Protein AF-A0A085FFM8-F1 (afdb_monomer_lite)

Sequence (119 aa):
MKPGAGWTTDRKPNLILRIRAWLALRAYRKAEEPYRRLTSQMKALEAEREAILKTVAADNRAGRLDKHAFEVRAAELMQINDRFAELGEPWEKAEAAMKTAWARTQRVLRDIGFRETPN

Structure (mmCIF, N/CA/C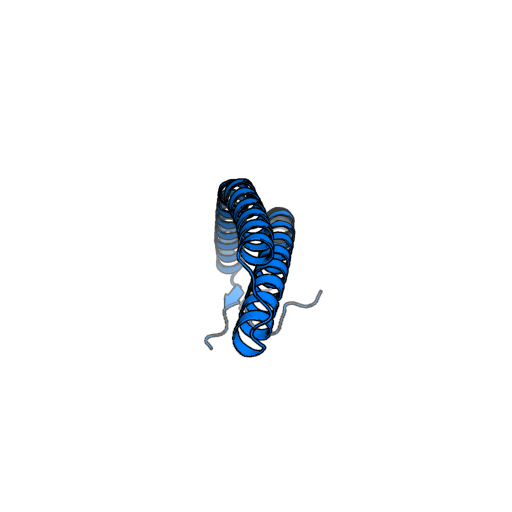/O backbone):
data_AF-A0A085FFM8-F1
#
_entry.id   AF-A0A085FFM8-F1
#
loop_
_atom_site.group_PDB
_atom_site.id
_atom_site.type_symbol
_atom_site.label_atom_id
_atom_site.label_alt_id
_atom_site.label_comp_id
_atom_site.label_asym_id
_atom_site.label_entity_id
_atom_site.label_seq_id
_atom_site.pdbx_PDB_ins_code
_atom_site.Cartn_x
_atom_site.Cartn_y
_atom_site.Cartn_z
_atom_site.occupancy
_atom_site.B_iso_or_equiv
_atom_site.auth_seq_id
_atom_site.auth_comp_id
_atom_site.auth_asym_id
_atom_site.auth_atom_id
_atom_site.pdbx_PDB_model_num
ATOM 1 N N . MET A 1 1 ? -25.850 -6.714 10.401 1.00 44.25 1 MET A N 1
ATOM 2 C CA . MET A 1 1 ? -24.619 -7.535 10.365 1.00 44.25 1 MET A CA 1
ATOM 3 C C . MET A 1 1 ? -24.640 -8.466 11.561 1.00 44.25 1 MET A C 1
ATOM 5 O O . MET A 1 1 ? -24.518 -7.987 12.683 1.00 44.25 1 MET A O 1
ATOM 9 N N . LYS A 1 2 ? -24.889 -9.761 11.326 1.00 34.28 2 LYS A N 1
ATOM 10 C CA . LYS A 1 2 ? -24.656 -10.801 12.337 1.00 34.28 2 LYS A CA 1
ATOM 11 C C . LYS A 1 2 ? -23.148 -10.822 12.650 1.00 34.28 2 LYS A C 1
ATOM 13 O O . LYS A 1 2 ? -22.375 -10.534 11.732 1.00 34.28 2 LYS A O 1
ATOM 18 N N . PRO A 1 3 ? -22.727 -11.077 13.899 1.00 42.78 3 PRO A N 1
ATOM 19 C CA . PRO A 1 3 ? -21.310 -11.204 14.229 1.00 42.78 3 PRO A CA 1
ATOM 20 C C . PRO A 1 3 ? -20.666 -12.225 13.283 1.00 42.78 3 PRO A C 1
ATOM 22 O O . PRO A 1 3 ? -21.250 -13.282 13.046 1.00 42.78 3 PRO A O 1
ATOM 25 N N . GLY A 1 4 ? -19.525 -11.875 12.685 1.00 44.16 4 GLY A N 1
ATOM 26 C CA . GLY A 1 4 ? -18.750 -12.802 11.859 1.00 44.16 4 GLY A CA 1
ATOM 27 C C . GLY A 1 4 ? -18.333 -14.025 12.676 1.00 44.16 4 GLY A C 1
ATOM 28 O O . GLY A 1 4 ? -18.191 -13.926 13.893 1.00 44.16 4 GLY A O 1
ATOM 29 N N . ALA A 1 5 ? -18.154 -15.156 11.995 1.00 48.91 5 ALA A N 1
ATOM 30 C CA . ALA A 1 5 ? -18.066 -16.524 12.518 1.00 48.91 5 ALA A CA 1
ATOM 31 C C . ALA A 1 5 ? -16.949 -16.841 13.548 1.00 48.91 5 ALA A C 1
ATOM 33 O O . ALA A 1 5 ? -16.735 -18.008 13.841 1.00 48.91 5 ALA A O 1
ATOM 34 N N . GLY A 1 6 ? -16.256 -15.845 14.108 1.00 52.72 6 GLY A N 1
ATOM 35 C CA . GLY A 1 6 ? -15.103 -16.021 15.000 1.00 52.72 6 GLY A CA 1
ATOM 36 C C . GLY A 1 6 ? -15.274 -15.498 16.434 1.00 52.72 6 GLY A C 1
ATOM 37 O O . GLY A 1 6 ? -14.278 -15.222 17.099 1.00 52.72 6 GLY A O 1
ATOM 38 N N . TRP A 1 7 ? -16.507 -15.262 16.898 1.00 53.31 7 TRP A N 1
ATOM 39 C CA . TRP A 1 7 ? -16.749 -14.666 18.218 1.00 53.31 7 TRP A CA 1
ATOM 40 C C . TRP A 1 7 ? -17.902 -15.349 18.958 1.00 53.31 7 TRP A C 1
ATOM 42 O O . TRP A 1 7 ? -19.038 -15.356 18.477 1.00 53.31 7 TRP A O 1
ATOM 52 N N . THR A 1 8 ? -17.627 -15.866 20.158 1.00 55.97 8 THR A N 1
ATOM 53 C CA . THR A 1 8 ? -18.632 -16.402 21.093 1.00 55.97 8 THR A CA 1
ATOM 54 C C . THR A 1 8 ? -18.800 -15.457 22.285 1.00 55.97 8 THR A C 1
ATOM 56 O O . THR A 1 8 ? -17.891 -14.698 22.628 1.00 55.97 8 THR A O 1
ATOM 59 N N . THR A 1 9 ? -19.988 -15.440 22.897 1.00 56.78 9 THR A N 1
ATOM 60 C CA . THR A 1 9 ? -20.274 -14.610 24.077 1.00 56.78 9 THR A CA 1
ATOM 61 C C . THR A 1 9 ? -20.965 -15.430 25.160 1.00 56.78 9 THR A C 1
ATOM 63 O O . THR A 1 9 ? -21.966 -16.091 24.894 1.00 56.78 9 THR A O 1
ATOM 66 N N . ASP A 1 10 ? -20.439 -15.373 26.385 1.00 56.22 10 ASP A N 1
ATOM 67 C CA . ASP A 1 10 ? -20.949 -16.145 27.532 1.00 56.22 10 ASP A CA 1
ATOM 68 C C . ASP A 1 10 ? -22.151 -15.472 28.224 1.00 56.22 10 ASP A C 1
ATOM 70 O O . ASP A 1 10 ? -22.751 -16.027 29.145 1.00 56.22 10 ASP A O 1
ATOM 74 N N . ARG A 1 11 ? -22.511 -14.243 27.825 1.00 58.56 11 ARG A N 1
ATOM 75 C CA . ARG A 1 11 ? -23.583 -13.447 28.447 1.00 58.56 11 ARG A CA 1
ATOM 76 C C . ARG A 1 11 ? -24.364 -12.678 27.390 1.00 58.56 11 ARG A C 1
ATOM 78 O O . ARG A 1 11 ? -23.793 -12.221 26.412 1.00 58.56 11 ARG A O 1
ATOM 85 N N . LYS A 1 12 ? -25.669 -12.450 27.600 1.00 63.50 12 LYS A N 1
ATOM 86 C CA . LYS A 1 12 ? -26.417 -11.463 26.797 1.00 63.50 12 LYS A CA 1
ATOM 87 C C . LYS A 1 12 ? -25.936 -10.060 27.199 1.00 63.50 12 LYS A C 1
ATOM 89 O O . LYS A 1 12 ? -26.251 -9.633 28.310 1.00 63.50 12 LYS A O 1
ATOM 94 N N . PRO A 1 13 ? -25.197 -9.323 26.347 1.00 66.12 13 PRO A N 1
ATOM 95 C CA . PRO A 1 13 ? -24.714 -8.002 26.723 1.00 66.12 13 PRO A CA 1
ATOM 96 C C . PRO A 1 13 ? -25.892 -7.034 26.845 1.00 66.12 13 PRO A C 1
ATOM 98 O O . PRO A 1 13 ? -26.762 -6.996 25.967 1.00 66.12 13 PRO A O 1
ATOM 101 N N . ASN A 1 14 ? -25.917 -6.255 27.930 1.00 77.00 14 ASN A N 1
ATOM 102 C CA . ASN A 1 14 ? -26.924 -5.217 28.138 1.00 77.00 14 ASN A CA 1
ATOM 103 C C . ASN A 1 14 ? -26.811 -4.108 27.067 1.00 77.00 14 ASN A C 1
ATOM 105 O O . ASN A 1 14 ? -25.834 -4.029 26.315 1.00 77.00 14 ASN A O 1
ATOM 109 N N . LEU A 1 15 ? -27.831 -3.250 26.973 1.00 79.94 15 LEU A N 1
ATOM 110 C CA . LEU A 1 15 ? -27.919 -2.225 25.927 1.00 79.94 15 LEU A CA 1
ATOM 111 C C . LEU A 1 15 ? -26.699 -1.285 25.904 1.00 79.94 15 LEU A C 1
ATOM 113 O O . LEU A 1 15 ? -26.185 -0.980 24.830 1.00 79.94 15 LEU A O 1
ATOM 117 N N . ILE A 1 16 ? -26.190 -0.891 27.074 1.00 81.12 16 ILE A N 1
ATOM 118 C CA . ILE A 1 16 ? -25.026 0.001 27.210 1.00 81.12 16 ILE A CA 1
ATOM 119 C C . ILE A 1 16 ? -23.771 -0.643 26.606 1.00 81.12 16 ILE A C 1
ATOM 121 O O . ILE A 1 16 ? -23.033 -0.001 25.858 1.00 81.12 16 ILE A O 1
ATOM 125 N N . LEU A 1 17 ? -23.547 -1.930 26.881 1.00 78.50 17 LEU A N 1
ATOM 126 C CA . LEU A 1 17 ? -22.421 -2.685 26.333 1.00 78.50 17 LEU A CA 1
ATOM 127 C C . LEU A 1 17 ? -22.528 -2.825 24.807 1.00 78.50 17 LEU A C 1
ATOM 129 O O . LEU A 1 17 ? -21.545 -2.617 24.097 1.00 78.50 17 LEU A O 1
ATOM 133 N N . ARG A 1 18 ? -23.730 -3.078 24.277 1.00 79.75 18 ARG A N 1
ATOM 134 C CA . ARG A 1 18 ? -23.967 -3.119 22.822 1.00 79.75 18 ARG A CA 1
ATOM 135 C C . ARG A 1 18 ? -23.664 -1.782 22.144 1.00 79.75 18 ARG A C 1
ATOM 137 O O . ARG A 1 18 ? -23.025 -1.768 21.093 1.00 79.75 18 ARG A O 1
ATOM 144 N N . ILE A 1 19 ? -24.076 -0.669 22.753 1.00 86.00 19 ILE A N 1
ATOM 145 C CA . ILE A 1 19 ? -23.788 0.681 22.248 1.00 86.00 19 ILE A CA 1
ATOM 146 C C . ILE A 1 19 ? -22.277 0.941 22.249 1.00 86.00 19 ILE A C 1
ATOM 148 O O . ILE A 1 19 ? -21.739 1.411 21.248 1.00 86.00 19 ILE A O 1
ATOM 152 N N . ARG A 1 20 ? -21.568 0.575 23.325 1.00 84.25 20 ARG A N 1
ATOM 153 C CA . ARG A 1 20 ? -20.102 0.701 23.408 1.00 84.25 20 ARG A CA 1
ATOM 154 C C . ARG A 1 20 ? -19.382 -0.082 22.310 1.00 84.25 20 ARG A C 1
ATOM 156 O O . ARG A 1 20 ? -18.521 0.487 21.641 1.00 84.25 20 ARG A O 1
ATOM 163 N N . ALA A 1 21 ? -19.754 -1.344 22.084 1.00 84.94 21 ALA A N 1
ATOM 164 C CA . ALA A 1 21 ? -19.193 -2.149 20.995 1.00 84.94 21 ALA A CA 1
ATOM 165 C C . ALA A 1 21 ? -19.452 -1.516 19.623 1.00 84.94 21 ALA A C 1
ATOM 167 O O . ALA A 1 21 ? -18.548 -1.435 18.792 1.00 84.94 21 ALA A O 1
ATOM 168 N N . TRP A 1 22 ? -20.673 -1.030 19.391 1.00 87.88 22 TRP A N 1
ATOM 169 C CA . TRP A 1 22 ? -21.034 -0.382 18.133 1.00 87.88 22 TRP A CA 1
ATOM 170 C C . TRP A 1 22 ? -20.223 0.896 17.881 1.00 87.88 22 TRP A C 1
ATOM 172 O O . TRP A 1 22 ? -19.714 1.088 16.776 1.00 87.88 22 TRP A O 1
ATOM 182 N N . LEU A 1 23 ? -20.043 1.740 18.903 1.00 89.94 23 LEU A N 1
ATOM 183 C CA . LEU A 1 23 ? -19.223 2.951 18.810 1.00 89.94 23 LEU A CA 1
ATOM 184 C C . LEU A 1 23 ? -17.752 2.626 18.525 1.00 89.94 23 LEU A C 1
ATOM 186 O O . LEU A 1 23 ? -17.144 3.275 17.674 1.00 89.94 23 LEU A O 1
ATOM 190 N N . ALA A 1 24 ? -17.196 1.605 19.184 1.00 88.94 24 ALA A N 1
ATOM 191 C CA . ALA A 1 24 ? -15.821 1.170 18.953 1.00 88.94 24 ALA A CA 1
ATOM 192 C C . ALA A 1 24 ? -15.619 0.663 17.514 1.00 88.94 24 ALA A C 1
ATOM 194 O O . ALA A 1 24 ? -14.725 1.132 16.811 1.00 88.94 24 ALA A O 1
ATOM 195 N N . LEU A 1 25 ? -16.523 -0.194 17.027 1.00 89.88 25 LEU A N 1
ATOM 196 C CA . LEU A 1 25 ? -16.505 -0.684 15.645 1.00 89.88 25 LEU A CA 1
ATOM 197 C C . LEU A 1 25 ? -16.652 0.449 14.623 1.00 89.88 25 LEU A C 1
ATOM 199 O O . LEU A 1 25 ? -15.984 0.443 13.589 1.00 89.88 25 LEU A O 1
ATOM 203 N N . ARG A 1 26 ? -17.512 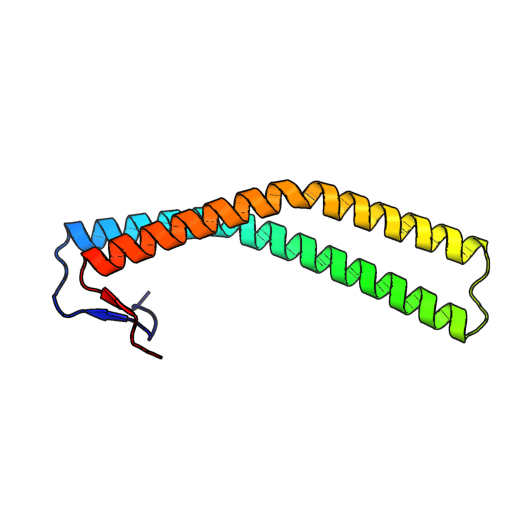1.436 14.898 1.00 92.62 26 ARG A N 1
ATOM 204 C CA . ARG A 1 26 ? -17.668 2.616 14.039 1.00 92.62 26 ARG A CA 1
ATOM 205 C C . ARG A 1 26 ? -16.382 3.442 13.985 1.00 92.62 26 ARG A C 1
ATOM 207 O O . ARG A 1 26 ? -15.999 3.881 12.903 1.00 92.62 26 ARG A O 1
ATOM 214 N N . ALA A 1 27 ? -15.717 3.637 15.123 1.00 90.88 27 ALA A N 1
ATOM 215 C CA . ALA A 1 27 ? -14.443 4.348 15.188 1.00 90.88 27 ALA A CA 1
ATOM 216 C C . ALA A 1 27 ? -13.341 3.608 14.416 1.00 90.88 27 ALA A C 1
ATOM 218 O O . ALA A 1 27 ? -12.611 4.242 13.656 1.00 90.88 27 ALA A O 1
ATOM 219 N N . TYR A 1 28 ? -13.270 2.279 14.541 1.00 92.81 28 TYR A N 1
ATOM 220 C CA . TYR A 1 28 ? -12.350 1.456 13.755 1.00 92.81 28 TYR A CA 1
ATOM 221 C C . TYR A 1 28 ? -12.588 1.599 12.250 1.00 92.81 28 TYR A C 1
ATOM 223 O O . TYR A 1 28 ? -11.655 1.930 11.530 1.00 92.81 28 TYR A O 1
ATOM 231 N N . ARG A 1 29 ? -13.833 1.459 11.775 1.00 92.69 29 ARG A N 1
ATOM 232 C CA . ARG A 1 29 ? -14.151 1.615 10.342 1.00 92.69 29 ARG A CA 1
ATOM 233 C C . ARG A 1 29 ? -13.741 2.979 9.791 1.00 92.69 29 ARG A C 1
ATOM 235 O O . ARG A 1 29 ? -13.214 3.060 8.690 1.00 92.69 29 ARG A O 1
ATOM 242 N N . LYS A 1 30 ? -13.950 4.042 10.573 1.00 94.31 30 LYS A N 1
ATOM 243 C CA . LYS A 1 30 ? -13.538 5.399 10.191 1.00 94.31 30 LYS A CA 1
ATOM 244 C C . LYS A 1 30 ? -12.012 5.543 10.114 1.00 94.31 30 LYS A C 1
ATOM 246 O O . LYS A 1 30 ? -11.520 6.271 9.263 1.00 94.31 30 LYS A O 1
ATOM 251 N N . ALA A 1 31 ? -11.270 4.871 10.994 1.00 93.31 31 ALA A N 1
ATOM 252 C CA . ALA A 1 31 ? -9.806 4.864 10.964 1.00 93.31 31 ALA A CA 1
ATOM 253 C C . ALA A 1 31 ? -9.237 3.966 9.850 1.00 93.31 31 ALA A C 1
ATOM 255 O O . ALA A 1 31 ? -8.154 4.227 9.339 1.00 93.31 31 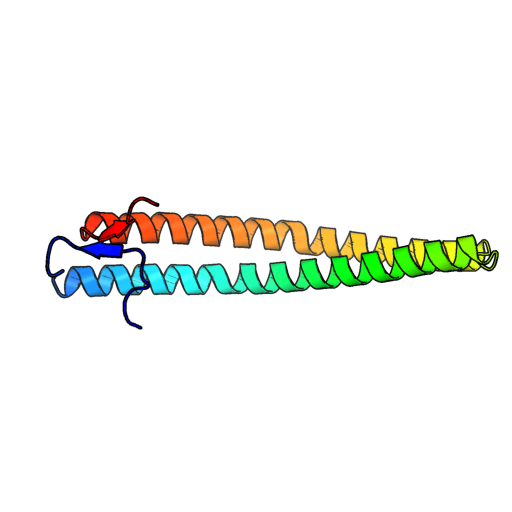ALA A O 1
ATOM 256 N N . GLU A 1 32 ? -9.966 2.920 9.464 1.00 96.56 32 GLU A N 1
ATOM 257 C CA . GLU A 1 32 ? -9.572 1.978 8.417 1.00 96.56 32 GLU A CA 1
ATOM 258 C C . GLU A 1 32 ? -9.701 2.568 7.002 1.00 96.56 32 GLU A C 1
ATOM 260 O O . GLU A 1 32 ? -8.902 2.252 6.122 1.00 96.56 32 GLU A O 1
ATOM 265 N N . GLU A 1 33 ? -10.688 3.432 6.763 1.00 96.31 33 GLU A N 1
ATOM 266 C CA . GLU A 1 33 ? -10.976 3.978 5.432 1.00 96.31 33 GLU A CA 1
ATOM 267 C C . GLU A 1 33 ? -9.778 4.713 4.784 1.00 96.31 33 GLU A C 1
ATOM 269 O O . GLU A 1 33 ? -9.414 4.352 3.657 1.00 96.31 33 GLU A O 1
ATOM 274 N N . PRO A 1 34 ? -9.086 5.656 5.461 1.00 96.00 34 PRO A N 1
ATOM 275 C CA . PRO A 1 34 ? -7.885 6.286 4.910 1.00 96.00 34 PRO A CA 1
ATOM 276 C C . PRO A 1 34 ? -6.769 5.280 4.618 1.00 96.00 34 PRO A C 1
ATOM 278 O O . PRO A 1 34 ? -6.143 5.348 3.561 1.00 96.00 34 PRO A O 1
ATOM 281 N N . TYR A 1 35 ? -6.556 4.312 5.516 1.00 96.75 35 TYR A N 1
ATOM 282 C CA . TYR A 1 35 ? -5.538 3.276 5.344 1.00 96.75 35 TYR A CA 1
ATOM 283 C C . TYR A 1 35 ? -5.804 2.424 4.098 1.00 96.75 35 TYR A C 1
ATOM 285 O O . TYR A 1 35 ? -4.902 2.205 3.288 1.00 96.75 35 TYR A O 1
ATOM 293 N N . ARG A 1 36 ? -7.052 1.984 3.890 1.00 97.31 36 ARG A N 1
ATOM 294 C CA . ARG A 1 36 ? -7.437 1.204 2.701 1.00 97.31 36 ARG A CA 1
ATOM 295 C C . ARG A 1 36 ? -7.235 1.990 1.411 1.00 97.31 36 ARG A C 1
ATOM 297 O O . ARG A 1 36 ? -6.737 1.431 0.431 1.00 97.31 36 ARG A O 1
ATOM 304 N N . ARG A 1 37 ? -7.596 3.275 1.406 1.00 97.81 37 ARG A N 1
ATOM 305 C CA . ARG A 1 37 ? -7.392 4.155 0.249 1.00 97.81 37 ARG A CA 1
ATOM 306 C C . ARG A 1 37 ? -5.906 4.287 -0.088 1.00 97.81 37 ARG A C 1
ATOM 308 O O . ARG A 1 37 ? -5.533 4.034 -1.228 1.00 97.81 37 ARG A O 1
ATOM 315 N N . LEU A 1 38 ? -5.071 4.625 0.894 1.00 97.75 38 LEU A N 1
ATOM 316 C CA . LEU A 1 38 ? -3.624 4.794 0.705 1.00 97.75 38 LEU A CA 1
ATOM 317 C C . LEU A 1 38 ? -2.951 3.483 0.287 1.00 97.75 38 LEU A C 1
ATOM 319 O O . LEU A 1 38 ? -2.152 3.463 -0.640 1.00 97.75 38 LEU A O 1
ATOM 323 N N . THR A 1 39 ? -3.355 2.362 0.886 1.00 97.75 39 THR A N 1
ATOM 324 C CA . THR A 1 39 ? -2.876 1.030 0.489 1.00 97.75 39 THR A CA 1
ATOM 325 C C . THR A 1 39 ? -3.232 0.712 -0.964 1.00 97.75 39 THR A C 1
ATOM 327 O O . THR A 1 39 ? -2.433 0.120 -1.684 1.00 97.75 39 THR A O 1
ATOM 330 N N . SER A 1 40 ? -4.421 1.110 -1.423 1.00 97.75 40 SER A N 1
ATOM 331 C CA . SER A 1 40 ? -4.825 0.915 -2.821 1.00 97.75 40 SER A CA 1
ATOM 332 C C . SER A 1 40 ? -3.993 1.775 -3.775 1.00 97.75 40 SER A C 1
ATOM 334 O O . SER A 1 40 ? -3.602 1.295 -4.834 1.00 97.75 40 SER A O 1
ATOM 336 N N . GLN A 1 41 ? -3.670 3.011 -3.384 1.00 97.56 41 GLN A N 1
ATOM 337 C CA . GLN A 1 41 ? -2.793 3.897 -4.156 1.00 97.56 41 GLN A CA 1
ATOM 338 C C . GLN A 1 41 ? -1.363 3.349 -4.240 1.00 97.56 41 GLN A C 1
ATOM 340 O O . GLN A 1 41 ? -0.816 3.262 -5.333 1.00 97.56 41 GLN A O 1
ATOM 345 N N . MET A 1 42 ? -0.791 2.890 -3.121 1.00 97.00 42 MET A N 1
ATOM 346 C CA . MET A 1 42 ? 0.530 2.249 -3.110 1.00 97.00 42 MET A CA 1
ATOM 347 C C . MET A 1 42 ? 0.574 0.998 -3.994 1.00 97.00 42 MET A C 1
ATOM 349 O O . MET A 1 42 ? 1.524 0.805 -4.744 1.00 97.00 42 MET A O 1
ATOM 353 N N . LYS A 1 43 ? -0.475 0.164 -3.966 1.00 97.62 43 LYS A N 1
ATOM 354 C CA . LYS A 1 43 ? -0.574 -1.013 -4.845 1.00 97.62 43 LYS A CA 1
ATOM 355 C C . LYS A 1 43 ? -0.644 -0.645 -6.326 1.00 97.62 43 LYS A C 1
ATOM 357 O O . LYS A 1 43 ? -0.063 -1.351 -7.143 1.00 97.62 43 LYS A O 1
ATOM 362 N N . ALA A 1 44 ? -1.359 0.425 -6.670 1.00 97.56 44 ALA A N 1
ATOM 363 C CA . ALA A 1 44 ? -1.424 0.907 -8.046 1.00 97.56 44 ALA A CA 1
ATOM 364 C C . ALA A 1 44 ? -0.046 1.390 -8.529 1.00 97.56 44 ALA A C 1
ATOM 366 O O . ALA A 1 44 ? 0.387 0.985 -9.603 1.00 97.56 44 ALA A O 1
ATOM 367 N N . LEU A 1 45 ? 0.676 2.153 -7.700 1.00 97.00 45 LEU A N 1
ATOM 368 C CA . LEU A 1 45 ? 2.042 2.587 -8.009 1.00 97.00 45 LEU A CA 1
ATOM 369 C C . LEU A 1 45 ? 3.010 1.409 -8.171 1.00 97.00 45 LEU A C 1
ATOM 371 O O . LEU A 1 45 ? 3.834 1.425 -9.082 1.00 97.00 45 LEU A O 1
ATOM 375 N N . GLU A 1 46 ? 2.895 0.363 -7.347 1.00 97.56 46 GLU A N 1
ATOM 376 C CA . GLU A 1 46 ? 3.739 -0.831 -7.505 1.00 97.56 46 GLU A CA 1
ATOM 377 C C . GLU A 1 46 ? 3.432 -1.555 -8.821 1.00 97.56 46 GLU A C 1
ATOM 379 O O . GLU A 1 46 ? 4.343 -1.977 -9.528 1.00 97.56 46 GLU A O 1
ATOM 384 N N . ALA A 1 47 ? 2.155 -1.644 -9.205 1.00 97.94 47 ALA A N 1
ATOM 385 C CA . ALA A 1 47 ? 1.768 -2.230 -10.484 1.00 97.94 47 ALA A CA 1
ATOM 386 C C . ALA A 1 47 ? 2.302 -1.420 -11.682 1.00 97.94 47 ALA A C 1
ATOM 388 O O . ALA A 1 47 ? 2.786 -2.008 -12.652 1.00 97.94 47 ALA A O 1
ATOM 389 N N . GLU A 1 48 ? 2.260 -0.085 -11.610 1.00 97.44 48 GLU A N 1
ATOM 390 C CA . GLU A 1 48 ? 2.864 0.805 -12.612 1.00 97.44 48 GLU A CA 1
ATOM 391 C C . GLU A 1 48 ? 4.382 0.590 -12.701 1.00 97.44 48 GLU A C 1
ATOM 393 O O . GLU A 1 48 ? 4.929 0.403 -13.793 1.00 97.44 48 GLU A O 1
ATOM 398 N N . ARG A 1 49 ? 5.058 0.521 -11.548 1.00 97.69 49 ARG A N 1
ATOM 399 C CA . ARG A 1 49 ? 6.496 0.248 -11.446 1.00 97.69 49 ARG A CA 1
ATOM 400 C C . ARG A 1 49 ? 6.865 -1.085 -12.090 1.00 97.69 49 ARG A C 1
ATOM 402 O O . ARG A 1 49 ? 7.782 -1.150 -12.910 1.00 97.69 49 ARG A O 1
ATOM 409 N N . GLU A 1 50 ? 6.138 -2.148 -11.756 1.00 98.00 50 GLU A N 1
ATOM 410 C CA . GLU A 1 50 ? 6.343 -3.471 -12.342 1.00 98.00 50 GLU A CA 1
ATOM 411 C C . GLU A 1 50 ? 6.137 -3.477 -13.860 1.00 98.00 50 GLU A C 1
ATOM 413 O O . GLU A 1 50 ? 6.882 -4.151 -14.575 1.00 98.00 50 GLU A O 1
ATOM 418 N N . ALA A 1 51 ? 5.133 -2.758 -14.367 1.00 97.56 51 ALA A N 1
ATOM 419 C CA . ALA A 1 51 ? 4.856 -2.687 -15.799 1.00 97.56 51 ALA A CA 1
ATOM 420 C C . ALA A 1 51 ? 6.014 -2.031 -16.568 1.00 97.56 51 ALA A C 1
ATOM 422 O O . ALA A 1 51 ? 6.436 -2.546 -17.612 1.00 97.56 51 ALA A O 1
ATOM 423 N N . ILE A 1 52 ? 6.584 -0.952 -16.025 1.00 96.31 52 ILE A N 1
ATOM 424 C CA . ILE A 1 52 ? 7.761 -0.294 -16.604 1.00 96.31 52 ILE A CA 1
ATOM 425 C C . ILE A 1 52 ? 8.960 -1.244 -16.590 1.00 96.31 52 ILE A C 1
ATOM 427 O O . ILE A 1 52 ? 9.592 -1.448 -17.626 1.00 96.31 52 ILE A O 1
ATOM 431 N N . LEU A 1 53 ? 9.238 -1.896 -15.457 1.00 96.56 53 LEU A N 1
ATOM 432 C CA . LEU A 1 53 ? 10.355 -2.839 -15.340 1.00 96.56 53 LEU A CA 1
ATOM 433 C C . LEU A 1 53 ? 10.222 -4.025 -16.306 1.00 96.56 53 LEU A C 1
ATOM 435 O O . LEU A 1 53 ? 11.202 -4.419 -16.940 1.00 96.56 53 LEU A O 1
ATOM 439 N N . LYS A 1 54 ? 9.011 -4.573 -16.472 1.00 97.12 54 LYS A N 1
ATOM 440 C CA . LYS A 1 54 ? 8.731 -5.640 -17.447 1.00 97.12 54 LYS A CA 1
ATOM 441 C C . LYS A 1 54 ? 8.989 -5.171 -18.878 1.00 97.12 54 LYS A C 1
ATOM 443 O O . LYS A 1 54 ? 9.586 -5.920 -19.650 1.00 97.12 54 LYS A O 1
ATOM 448 N N . THR A 1 55 ? 8.591 -3.944 -19.207 1.00 95.31 55 THR A N 1
ATOM 449 C CA . THR A 1 55 ? 8.823 -3.335 -20.527 1.00 95.31 55 THR A CA 1
ATOM 450 C C . THR A 1 55 ? 10.316 -3.156 -20.794 1.00 95.31 55 THR A C 1
ATOM 452 O O . THR A 1 55 ? 10.819 -3.671 -21.788 1.00 95.31 55 THR A O 1
ATOM 455 N N . VAL A 1 56 ? 11.055 -2.547 -19.859 1.00 95.88 56 VAL A N 1
ATOM 456 C CA . VAL A 1 56 ? 12.518 -2.383 -19.952 1.00 95.88 56 VAL A CA 1
ATOM 457 C C . VAL A 1 56 ? 13.210 -3.734 -20.141 1.00 95.88 56 VAL A C 1
ATOM 459 O O . VAL A 1 56 ? 14.054 -3.891 -21.022 1.00 95.88 56 VAL A O 1
ATOM 462 N N . ALA A 1 57 ? 12.828 -4.744 -19.355 1.00 96.00 57 ALA A N 1
ATOM 463 C CA . ALA A 1 57 ? 13.400 -6.081 -19.463 1.00 96.00 57 ALA A CA 1
ATOM 464 C C . ALA A 1 57 ? 13.071 -6.771 -20.798 1.00 96.00 57 ALA A C 1
ATOM 466 O O . ALA A 1 57 ? 13.860 -7.593 -21.270 1.00 96.00 57 ALA A O 1
ATOM 467 N N . ALA A 1 58 ? 11.901 -6.505 -21.383 1.00 96.38 58 ALA A N 1
ATOM 468 C CA . ALA A 1 58 ? 11.511 -7.040 -22.684 1.00 96.38 58 ALA A CA 1
ATOM 469 C C . ALA A 1 58 ? 12.287 -6.366 -23.823 1.00 96.38 58 ALA A C 1
ATOM 471 O O . ALA A 1 58 ? 12.843 -7.063 -24.671 1.00 96.38 58 ALA A O 1
ATOM 472 N N . ASP A 1 59 ? 12.394 -5.037 -23.810 1.00 95.44 59 ASP A N 1
ATOM 473 C CA . ASP A 1 59 ? 13.115 -4.293 -24.845 1.00 95.44 59 ASP A CA 1
ATOM 474 C C . ASP A 1 59 ? 14.623 -4.535 -24.792 1.00 95.44 59 ASP A C 1
ATOM 476 O O . ASP A 1 59 ? 15.250 -4.676 -25.842 1.00 95.44 59 ASP A O 1
ATOM 480 N N . ASN A 1 60 ? 15.195 -4.702 -23.596 1.00 94.94 60 ASN A N 1
ATOM 481 C CA . ASN A 1 60 ? 16.592 -5.107 -23.446 1.00 94.94 60 ASN A CA 1
ATOM 482 C C . ASN A 1 60 ? 16.848 -6.485 -24.076 1.00 94.94 60 ASN A C 1
ATOM 484 O O . ASN A 1 60 ? 17.789 -6.660 -24.844 1.00 94.94 60 ASN A O 1
ATOM 488 N N . ARG A 1 61 ? 15.970 -7.463 -23.810 1.00 96.19 61 ARG A N 1
ATOM 489 C CA . ARG A 1 61 ? 16.064 -8.807 -24.408 1.00 96.19 61 ARG A CA 1
ATOM 490 C C . ARG A 1 61 ? 15.892 -8.796 -25.925 1.00 96.19 61 ARG A C 1
ATOM 492 O O . ARG A 1 61 ? 16.496 -9.617 -26.604 1.00 96.19 61 ARG A O 1
ATOM 499 N N . ALA A 1 62 ? 15.083 -7.881 -26.450 1.00 95.69 62 ALA A N 1
ATOM 500 C CA . ALA A 1 62 ? 14.8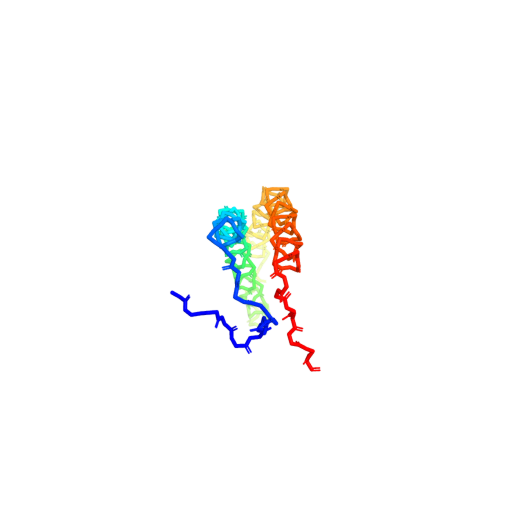79 -7.707 -27.883 1.00 95.69 62 ALA A CA 1
ATOM 501 C C . ALA A 1 62 ? 15.988 -6.882 -28.568 1.00 95.69 62 ALA A C 1
ATOM 503 O O . ALA A 1 62 ? 15.916 -6.684 -29.778 1.00 95.69 62 ALA A O 1
ATOM 504 N N . GLY A 1 63 ? 16.975 -6.367 -27.821 1.00 94.06 63 GLY A N 1
ATOM 505 C CA . GLY A 1 63 ? 18.011 -5.474 -28.352 1.00 94.06 63 GLY A CA 1
ATOM 506 C C . GLY A 1 63 ? 17.481 -4.110 -28.813 1.00 94.06 63 GLY A C 1
ATOM 507 O O . GLY A 1 63 ? 18.126 -3.447 -29.617 1.00 94.06 63 GLY A O 1
ATOM 508 N N . ARG A 1 64 ? 16.298 -3.698 -28.335 1.00 92.38 64 ARG A N 1
ATOM 509 C CA . ARG A 1 64 ? 15.624 -2.435 -28.696 1.00 92.38 64 ARG A CA 1
ATOM 510 C C . ARG A 1 64 ? 15.771 -1.340 -27.642 1.00 92.38 64 ARG A C 1
ATOM 512 O O . ARG A 1 64 ? 15.236 -0.251 -27.815 1.00 92.38 64 ARG A O 1
ATOM 519 N N . LEU A 1 65 ? 16.447 -1.636 -26.535 1.00 94.38 65 LEU A N 1
ATOM 520 C CA . LEU A 1 65 ? 16.683 -0.669 -25.475 1.00 94.38 65 LEU A CA 1
ATOM 521 C C . LEU A 1 65 ? 17.927 0.157 -25.801 1.00 94.38 65 LEU A C 1
ATOM 523 O O . LEU A 1 65 ? 19.050 -0.246 -25.500 1.00 94.38 65 LEU A O 1
ATOM 527 N N . ASP A 1 66 ? 17.720 1.310 -26.423 1.00 94.31 66 ASP A N 1
ATOM 528 C CA . ASP A 1 66 ? 18.774 2.306 -26.562 1.00 94.31 66 ASP A CA 1
ATOM 529 C C . ASP A 1 66 ? 18.913 3.167 -25.292 1.00 94.31 66 ASP A C 1
ATOM 531 O O . ASP A 1 66 ? 18.120 3.092 -24.344 1.00 94.31 66 ASP A O 1
ATOM 535 N N . LYS A 1 67 ? 19.964 3.992 -25.269 1.00 93.31 67 LYS A N 1
ATOM 536 C CA . LYS A 1 67 ? 20.275 4.871 -24.138 1.00 93.31 67 LYS A CA 1
ATOM 537 C C . LYS A 1 67 ? 19.139 5.855 -23.837 1.00 93.31 67 LYS A C 1
ATOM 539 O O . LYS A 1 67 ? 18.838 6.080 -22.670 1.00 93.31 67 LYS A O 1
ATOM 544 N N . HIS A 1 68 ? 18.513 6.421 -24.865 1.00 94.19 68 HIS A N 1
ATOM 545 C CA . HIS A 1 68 ? 17.464 7.419 -24.686 1.00 94.19 68 HIS A CA 1
ATOM 546 C C . HIS A 1 68 ? 16.193 6.786 -24.107 1.00 94.19 68 HIS A C 1
ATOM 548 O O . HIS A 1 68 ? 15.635 7.287 -23.133 1.00 94.19 68 HIS A O 1
ATOM 554 N N . ALA A 1 69 ? 15.780 5.637 -24.644 1.00 92.06 69 ALA A N 1
ATOM 555 C CA . ALA A 1 69 ? 14.665 4.856 -24.131 1.00 92.06 69 ALA A CA 1
ATOM 556 C C . ALA A 1 69 ? 14.892 4.458 -22.666 1.00 92.06 69 ALA A C 1
ATOM 558 O O . ALA A 1 69 ? 13.980 4.575 -21.847 1.00 92.06 69 ALA A O 1
ATOM 559 N N . PHE A 1 70 ? 16.110 4.042 -22.309 1.00 94.44 70 PHE A N 1
ATOM 560 C CA . PHE A 1 70 ? 16.452 3.746 -20.920 1.00 94.44 70 PHE A CA 1
ATOM 561 C C . PHE A 1 70 ? 16.350 4.979 -20.011 1.00 94.44 70 PHE A C 1
ATOM 563 O O . PHE A 1 70 ? 15.744 4.889 -18.946 1.00 94.44 70 PHE A O 1
ATOM 570 N N . GLU A 1 71 ? 16.890 6.129 -20.425 1.00 96.00 71 GLU A N 1
ATOM 571 C CA . GLU A 1 71 ? 16.829 7.381 -19.654 1.00 96.00 71 GLU A CA 1
ATOM 572 C C . GLU A 1 71 ? 15.384 7.833 -19.395 1.00 96.00 71 GLU A C 1
ATOM 574 O O . GLU A 1 71 ? 15.052 8.210 -18.270 1.00 96.00 71 GLU A O 1
ATOM 579 N N . VAL A 1 72 ? 14.500 7.721 -20.394 1.00 95.12 72 VAL A N 1
ATOM 580 C CA . VAL A 1 72 ? 13.067 8.024 -20.236 1.00 95.12 72 VAL A CA 1
ATOM 581 C C . VAL A 1 72 ? 12.426 7.108 -19.190 1.00 95.12 72 VAL A C 1
ATOM 583 O O . VAL A 1 72 ? 11.770 7.594 -18.268 1.00 95.12 72 VAL A O 1
ATOM 586 N N . ARG A 1 73 ? 12.653 5.789 -19.268 1.00 95.19 73 ARG A N 1
ATOM 587 C CA . ARG A 1 73 ? 12.101 4.837 -18.283 1.00 95.19 73 ARG A CA 1
ATOM 588 C C . ARG A 1 73 ? 12.688 5.031 -16.888 1.00 95.19 73 ARG A C 1
ATOM 590 O O . ARG A 1 73 ? 11.977 4.871 -15.899 1.00 95.19 73 ARG A O 1
ATOM 597 N N . ALA A 1 74 ? 13.963 5.396 -16.789 1.00 95.19 74 ALA A N 1
ATOM 598 C CA . ALA A 1 74 ? 14.595 5.720 -15.517 1.00 95.19 74 ALA A CA 1
ATOM 599 C C . ALA A 1 74 ? 13.945 6.952 -14.866 1.00 95.19 74 ALA A C 1
ATOM 601 O O . ALA A 1 74 ? 13.663 6.923 -13.668 1.00 95.19 74 ALA A O 1
ATOM 602 N N . ALA A 1 75 ? 13.640 7.992 -15.647 1.00 97.12 75 ALA A N 1
ATOM 603 C CA . ALA A 1 75 ? 12.930 9.172 -15.158 1.00 97.12 75 ALA A CA 1
ATOM 604 C C . ALA A 1 75 ? 11.500 8.841 -14.689 1.00 97.12 75 ALA A C 1
ATOM 606 O O . ALA A 1 75 ? 11.085 9.299 -13.626 1.00 97.12 75 ALA A O 1
ATOM 607 N N . GLU A 1 76 ? 10.762 8.002 -15.423 1.00 96.94 76 GLU A N 1
ATOM 608 C CA . GLU A 1 76 ? 9.435 7.526 -14.997 1.00 96.94 76 GLU A CA 1
ATOM 609 C C . GLU A 1 76 ? 9.503 6.753 -13.666 1.00 96.94 76 GLU A C 1
ATOM 611 O O . GLU A 1 76 ? 8.692 6.980 -12.768 1.00 96.94 76 GLU A O 1
ATOM 616 N N . LEU A 1 77 ? 10.501 5.877 -13.495 1.00 97.38 77 LEU A N 1
ATOM 617 C CA . LEU A 1 77 ? 10.711 5.148 -12.240 1.00 97.38 77 LEU A CA 1
ATOM 618 C C . LEU A 1 77 ? 11.067 6.080 -11.074 1.00 97.38 77 LEU A C 1
ATOM 620 O O . LEU A 1 77 ? 10.618 5.840 -9.954 1.00 97.38 77 LEU A O 1
ATOM 624 N N . MET A 1 78 ? 11.842 7.142 -11.320 1.00 97.31 78 MET A N 1
ATOM 625 C CA . MET A 1 78 ? 12.120 8.163 -10.303 1.00 97.31 78 MET A CA 1
ATOM 626 C C . MET A 1 78 ? 10.834 8.864 -9.859 1.00 97.31 78 MET A C 1
ATOM 628 O O . MET A 1 78 ? 10.573 8.926 -8.662 1.00 97.31 78 MET A O 1
ATOM 632 N N . GLN A 1 79 ? 9.977 9.273 -10.798 1.00 97.50 79 GLN A N 1
ATOM 633 C CA . GLN A 1 79 ? 8.690 9.896 -10.464 1.00 97.50 79 GLN A CA 1
ATOM 634 C C . GLN A 1 79 ? 7.782 8.972 -9.640 1.00 97.50 79 GLN A C 1
ATOM 636 O O . GLN A 1 79 ? 7.070 9.430 -8.748 1.00 97.50 79 GLN A O 1
ATOM 641 N N . ILE A 1 80 ? 7.793 7.665 -9.918 1.00 97.06 80 ILE A N 1
ATOM 642 C CA . ILE A 1 80 ? 7.052 6.691 -9.107 1.00 97.06 80 ILE A CA 1
ATOM 643 C C . ILE A 1 80 ? 7.622 6.614 -7.686 1.00 97.06 80 ILE A C 1
ATOM 645 O O . ILE A 1 80 ? 6.852 6.590 -6.726 1.00 97.06 80 ILE A O 1
ATOM 649 N N . ASN A 1 81 ? 8.948 6.606 -7.532 1.00 95.88 81 ASN A N 1
ATOM 650 C CA . ASN A 1 81 ? 9.581 6.600 -6.212 1.00 95.88 81 ASN A CA 1
ATOM 651 C C . ASN A 1 81 ? 9.248 7.869 -5.412 1.00 95.88 81 ASN A C 1
ATOM 653 O O . ASN A 1 81 ? 8.964 7.768 -4.219 1.00 95.88 81 ASN A O 1
ATOM 657 N N . ASP A 1 82 ? 9.213 9.033 -6.063 1.00 97.88 82 ASP A N 1
ATOM 658 C CA . ASP A 1 82 ? 8.816 10.293 -5.424 1.00 97.88 82 ASP A CA 1
ATOM 659 C C . ASP A 1 82 ? 7.374 10.209 -4.904 1.00 97.88 82 ASP A C 1
ATOM 661 O O . ASP A 1 82 ? 7.105 10.511 -3.742 1.00 97.88 82 ASP A O 1
ATOM 665 N N . ARG A 1 83 ? 6.448 9.672 -5.710 1.00 97.06 83 ARG A N 1
ATOM 666 C CA . ARG A 1 83 ? 5.058 9.436 -5.281 1.00 97.06 83 ARG A CA 1
ATOM 667 C C . ARG A 1 83 ? 4.955 8.438 -4.127 1.00 97.06 83 ARG A C 1
ATOM 669 O O . ARG A 1 83 ? 4.113 8.605 -3.246 1.00 97.06 83 ARG A O 1
ATOM 676 N N . PHE A 1 84 ? 5.790 7.398 -4.099 1.00 96.81 84 PHE A N 1
ATOM 677 C CA . PHE A 1 84 ? 5.856 6.495 -2.946 1.00 96.81 84 PHE A CA 1
ATOM 678 C C . PHE A 1 84 ? 6.312 7.224 -1.681 1.00 96.81 84 PHE A C 1
ATOM 680 O O . PHE A 1 84 ? 5.713 7.020 -0.624 1.00 96.81 84 PHE A O 1
ATOM 687 N N . ALA A 1 85 ? 7.325 8.088 -1.786 1.00 96.38 85 ALA A N 1
ATOM 688 C CA . ALA A 1 85 ? 7.809 8.884 -0.664 1.00 96.38 85 ALA A CA 1
ATOM 689 C C . ALA A 1 85 ? 6.722 9.839 -0.137 1.00 96.38 85 ALA A C 1
ATOM 691 O O . ALA A 1 85 ? 6.503 9.908 1.072 1.00 96.38 85 ALA A O 1
ATOM 692 N N . GLU A 1 86 ? 5.977 10.494 -1.032 1.00 97.00 86 GLU A N 1
ATOM 693 C CA . GLU A 1 86 ? 4.843 11.362 -0.679 1.00 97.00 86 GLU A CA 1
ATOM 694 C C . GLU A 1 86 ? 3.717 10.612 0.052 1.00 97.00 86 GLU A C 1
ATOM 696 O O . GLU A 1 86 ? 3.073 11.162 0.949 1.00 97.00 86 GLU A O 1
ATOM 701 N N . LEU A 1 87 ? 3.468 9.349 -0.309 1.00 96.69 87 LEU A N 1
ATOM 702 C CA . LEU A 1 87 ? 2.433 8.524 0.318 1.00 96.69 87 LEU A CA 1
ATOM 703 C C . LEU A 1 87 ? 2.894 7.822 1.601 1.00 96.69 87 LEU A C 1
ATOM 705 O O . LEU A 1 87 ? 2.036 7.388 2.375 1.00 96.69 87 LEU A O 1
ATOM 709 N N . GLY A 1 88 ? 4.203 7.715 1.839 1.00 96.19 88 GLY A N 1
ATOM 710 C CA . GLY A 1 88 ? 4.790 6.967 2.952 1.00 96.19 88 GLY A CA 1
ATOM 711 C C . GLY A 1 88 ? 4.293 7.437 4.318 1.00 96.19 88 GLY A C 1
ATOM 712 O O . GLY A 1 88 ? 3.595 6.699 5.015 1.00 96.19 88 GLY A O 1
ATOM 713 N N . GLU A 1 89 ? 4.577 8.690 4.679 1.00 96.81 89 GLU A N 1
ATOM 714 C CA . GLU A 1 89 ? 4.178 9.244 5.980 1.00 96.81 89 GLU A CA 1
ATOM 715 C C . GLU A 1 89 ? 2.643 9.230 6.191 1.00 96.81 89 GLU A C 1
ATOM 717 O O . GLU A 1 89 ? 2.187 8.795 7.258 1.00 96.81 89 GLU A O 1
ATOM 722 N N . PRO A 1 90 ? 1.799 9.647 5.220 1.00 97.81 90 PRO A N 1
ATOM 723 C CA . PRO A 1 90 ? 0.349 9.511 5.345 1.00 97.81 90 PRO A CA 1
ATOM 724 C C . PRO A 1 90 ? -0.110 8.073 5.599 1.00 97.81 90 PRO A C 1
ATOM 726 O O . PRO A 1 90 ? -1.015 7.850 6.411 1.00 97.81 90 PRO A O 1
ATOM 729 N N . TRP A 1 91 ? 0.492 7.098 4.914 1.00 97.81 91 TRP A N 1
ATOM 730 C CA . TRP A 1 91 ? 0.143 5.689 5.059 1.00 97.81 91 TRP A CA 1
ATOM 731 C C . TRP A 1 91 ? 0.519 5.155 6.438 1.00 97.81 91 TRP A C 1
ATOM 733 O O . TRP A 1 91 ? -0.330 4.546 7.089 1.00 97.81 91 TRP A O 1
ATOM 743 N N . GLU A 1 92 ? 1.722 5.454 6.930 1.00 97.38 92 GLU A N 1
ATOM 744 C CA . GLU A 1 92 ? 2.169 5.053 8.270 1.00 97.38 92 GLU A CA 1
ATOM 745 C C . GLU A 1 92 ? 1.258 5.629 9.362 1.00 97.38 92 GLU A C 1
ATOM 747 O O . GLU A 1 92 ? 0.814 4.915 10.268 1.00 97.38 92 GLU A O 1
ATOM 752 N N . LYS A 1 93 ? 0.894 6.913 9.245 1.00 97.75 93 LYS A N 1
ATOM 753 C CA . LYS A 1 93 ? -0.051 7.568 10.163 1.00 97.75 93 LYS A CA 1
ATOM 754 C C . LYS A 1 93 ? -1.425 6.899 10.136 1.00 97.75 93 LYS A C 1
ATOM 756 O O . LYS A 1 93 ? -2.014 6.653 11.194 1.00 97.75 93 LYS A O 1
ATOM 761 N N . ALA A 1 94 ? -1.945 6.596 8.947 1.00 96.75 94 ALA A N 1
ATOM 762 C CA . ALA A 1 94 ? -3.229 5.920 8.793 1.00 96.75 94 ALA A CA 1
ATOM 763 C C . ALA A 1 94 ? -3.192 4.488 9.351 1.00 96.75 94 ALA A C 1
ATOM 765 O O . ALA A 1 94 ? -4.129 4.066 10.033 1.00 96.75 94 ALA A O 1
ATOM 766 N N . GLU A 1 95 ? -2.099 3.759 9.126 1.00 97.44 95 GLU A N 1
ATOM 767 C CA . GLU A 1 95 ? -1.897 2.411 9.650 1.00 97.44 95 GLU A CA 1
ATOM 768 C C . GLU A 1 95 ? -1.852 2.413 11.186 1.00 97.44 95 GLU A C 1
ATOM 770 O O . GLU A 1 95 ? -2.561 1.637 11.833 1.00 97.44 95 GLU A O 1
ATOM 775 N N . ALA A 1 96 ? -1.085 3.325 11.788 1.00 97.38 96 ALA A N 1
ATOM 776 C CA . ALA A 1 96 ? -0.996 3.469 13.239 1.00 97.38 96 ALA A CA 1
ATOM 777 C C . ALA A 1 96 ? -2.355 3.824 13.870 1.00 97.38 96 ALA A C 1
ATOM 779 O O . ALA A 1 96 ? -2.746 3.250 14.897 1.00 97.38 96 ALA A O 1
ATOM 780 N N . ALA A 1 97 ? -3.114 4.731 13.243 1.00 96.00 97 ALA A N 1
ATOM 781 C CA . ALA A 1 97 ? -4.458 5.097 13.683 1.00 96.00 97 ALA A CA 1
ATOM 782 C C . ALA A 1 97 ? -5.428 3.907 13.605 1.00 96.00 97 ALA A C 1
ATOM 784 O O . ALA A 1 97 ? -6.156 3.637 14.568 1.00 96.00 97 ALA A O 1
ATOM 785 N N . MET A 1 98 ? -5.401 3.156 12.499 1.00 96.94 98 MET A N 1
ATOM 786 C CA . MET A 1 98 ? -6.194 1.941 12.320 1.00 96.94 98 MET A CA 1
ATOM 787 C C . MET A 1 98 ? -5.841 0.885 13.379 1.00 96.94 98 MET A C 1
ATOM 789 O O . MET A 1 98 ? -6.742 0.384 14.054 1.00 96.94 98 MET A O 1
ATOM 793 N N . LYS A 1 99 ? -4.550 0.577 13.575 1.00 95.06 99 LYS A N 1
ATOM 794 C CA . LYS A 1 99 ? -4.065 -0.391 14.579 1.00 95.06 99 LYS A CA 1
ATOM 795 C C . LYS A 1 99 ? -4.494 0.004 15.994 1.00 95.06 99 LYS A C 1
ATOM 797 O O . LYS A 1 99 ? -4.979 -0.829 16.759 1.00 95.06 99 LYS A O 1
ATOM 802 N N . THR A 1 100 ? -4.407 1.291 16.324 1.00 94.88 100 THR A N 1
ATOM 803 C CA . THR A 1 100 ? -4.864 1.821 17.617 1.00 94.88 100 THR A CA 1
ATOM 804 C C . THR A 1 100 ? -6.375 1.653 17.797 1.00 94.88 100 THR A C 1
ATOM 806 O O . THR A 1 100 ? -6.836 1.214 18.856 1.00 94.88 100 THR A O 1
ATOM 809 N N . ALA A 1 101 ? -7.170 1.983 16.777 1.00 92.38 101 ALA A N 1
ATOM 810 C CA . ALA A 1 101 ? -8.622 1.835 16.827 1.00 92.38 101 ALA A CA 1
ATOM 811 C C . ALA A 1 101 ? -9.051 0.359 16.909 1.00 92.38 101 ALA A C 1
ATOM 813 O O . ALA A 1 101 ? -9.995 0.029 17.633 1.00 92.38 101 ALA A O 1
ATOM 814 N N . TRP A 1 102 ? -8.321 -0.535 16.239 1.00 91.94 102 TRP A N 1
ATOM 815 C CA . TRP A 1 102 ? -8.505 -1.980 16.334 1.00 91.94 102 TRP A CA 1
ATOM 816 C C . TRP A 1 102 ? -8.241 -2.493 17.752 1.00 91.94 102 TRP A C 1
A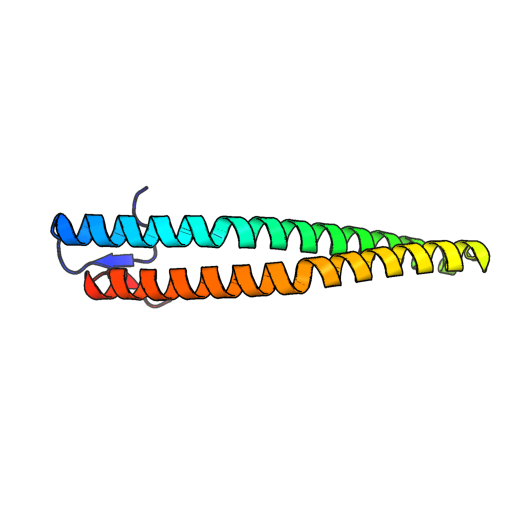TOM 818 O O . TRP A 1 102 ? -9.120 -3.112 18.350 1.00 91.94 102 TRP A O 1
ATOM 828 N N . ALA A 1 103 ? -7.097 -2.143 18.346 1.00 91.81 103 ALA A N 1
ATOM 829 C CA . ALA A 1 103 ? -6.749 -2.549 19.709 1.00 91.81 103 ALA A CA 1
ATOM 830 C C . ALA A 1 103 ? -7.784 -2.070 20.746 1.00 91.81 103 ALA A C 1
ATOM 832 O O . ALA A 1 103 ? -8.162 -2.808 21.661 1.00 91.81 103 ALA A O 1
ATOM 833 N N . ARG A 1 104 ? -8.299 -0.841 20.584 1.00 90.25 104 ARG A 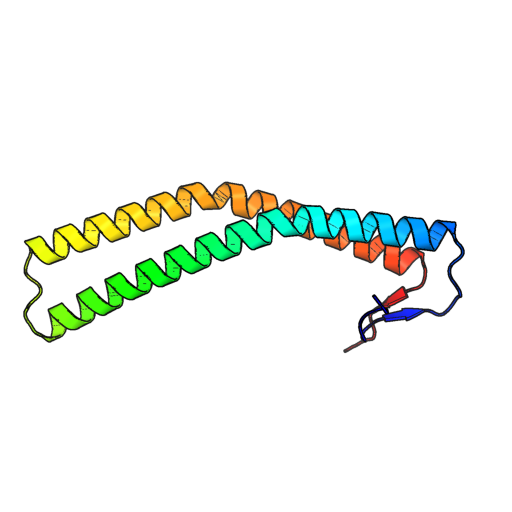N 1
ATOM 834 C CA . ARG A 1 104 ? -9.398 -0.311 21.412 1.00 90.25 104 ARG A CA 1
ATOM 835 C C . ARG A 1 104 ? -10.687 -1.107 21.219 1.00 90.25 104 ARG A C 1
ATOM 837 O O . ARG A 1 104 ? -11.356 -1.419 22.200 1.00 90.25 104 ARG A O 1
ATOM 844 N N . THR A 1 105 ? -11.013 -1.465 19.981 1.00 90.00 105 THR A N 1
ATOM 845 C CA . THR A 1 105 ? -12.195 -2.276 19.660 1.00 90.00 105 THR A CA 1
ATOM 846 C C . THR A 1 105 ? -12.099 -3.667 20.276 1.00 90.00 105 THR A C 1
ATOM 848 O O . THR A 1 105 ? -13.032 -4.086 20.955 1.00 90.00 105 THR A O 1
ATOM 851 N N . GLN A 1 106 ? -10.957 -4.345 20.145 1.00 86.75 106 GLN A N 1
ATOM 852 C CA . GLN A 1 106 ? -10.720 -5.643 20.782 1.00 86.75 106 GLN A CA 1
ATOM 853 C C . GLN A 1 106 ? -10.827 -5.570 22.309 1.00 86.75 106 GLN A C 1
ATOM 855 O O . GLN A 1 106 ? -11.374 -6.479 22.929 1.00 86.75 106 GLN A O 1
ATOM 860 N N . ARG A 1 107 ? -10.337 -4.493 22.941 1.00 87.25 107 ARG A N 1
ATOM 861 C CA . ARG A 1 107 ? -10.515 -4.288 24.388 1.00 87.25 107 ARG A CA 1
ATOM 862 C C . ARG A 1 107 ? -11.996 -4.194 24.757 1.00 87.25 107 ARG A C 1
ATOM 864 O O . ARG A 1 107 ? -12.442 -4.949 25.608 1.00 87.25 107 ARG A O 1
ATOM 871 N N . VAL A 1 108 ? -12.761 -3.350 24.062 1.00 85.44 108 VAL A N 1
ATOM 872 C CA . VAL A 1 108 ? -14.204 -3.200 24.307 1.00 85.44 108 VAL A CA 1
ATOM 873 C C . VAL A 1 108 ? -14.944 -4.523 24.109 1.00 85.44 108 VAL A C 1
ATOM 875 O O . VAL A 1 108 ? -15.794 -4.867 24.920 1.00 85.44 108 VAL A O 1
ATOM 878 N N . LEU A 1 109 ? -14.619 -5.291 23.067 1.00 80.69 109 LEU A N 1
ATOM 879 C CA . LEU A 1 109 ? -15.239 -6.597 22.834 1.00 80.69 109 LEU A CA 1
ATOM 880 C C . LEU A 1 109 ? -14.919 -7.592 23.963 1.00 80.69 109 LEU A C 1
ATOM 882 O O . LEU A 1 109 ? -15.842 -8.228 24.478 1.00 80.69 109 LEU A O 1
ATOM 886 N N . ARG A 1 110 ? -13.659 -7.660 24.414 1.00 80.81 110 ARG A N 1
ATOM 887 C CA . ARG A 1 110 ? -13.255 -8.496 25.558 1.00 80.81 110 ARG A CA 1
ATOM 888 C C . ARG A 1 110 ? -13.964 -8.100 26.852 1.00 80.81 110 ARG A C 1
ATOM 890 O O . ARG A 1 110 ? -14.488 -8.977 27.532 1.00 80.81 110 ARG A O 1
ATOM 897 N N . ASP A 1 111 ? -14.058 -6.805 27.149 1.00 78.69 111 ASP A N 1
ATOM 898 C CA . ASP A 1 111 ? -14.742 -6.290 28.348 1.00 78.69 111 ASP A CA 1
ATOM 899 C C . ASP A 1 111 ? -16.238 -6.662 28.372 1.00 78.69 111 ASP A C 1
ATOM 901 O O . ASP A 1 111 ? -16.851 -6.779 29.432 1.00 78.69 111 ASP A O 1
ATOM 905 N N . ILE A 1 112 ? -16.841 -6.866 27.197 1.00 74.44 112 ILE A N 1
ATOM 906 C CA . ILE A 1 112 ? -18.247 -7.260 27.033 1.00 74.44 112 ILE A CA 1
ATOM 907 C C . ILE A 1 112 ? -18.426 -8.792 27.115 1.00 74.44 112 ILE A C 1
ATOM 909 O O . ILE A 1 112 ? -19.552 -9.291 27.137 1.00 74.44 112 ILE A O 1
ATOM 913 N N . GLY A 1 113 ? -17.333 -9.553 27.215 1.00 66.06 113 GLY A N 1
ATOM 914 C CA . GLY A 1 113 ? -17.351 -11.013 27.273 1.00 66.06 113 GLY A CA 1
ATOM 915 C C . GLY A 1 113 ? -17.446 -11.678 25.902 1.00 66.06 113 GLY A C 1
ATOM 916 O O . GLY A 1 113 ? -17.868 -12.830 25.822 1.00 66.06 113 GLY A O 1
ATOM 917 N N . PHE A 1 114 ? -17.095 -10.966 24.825 1.00 64.62 114 PHE A N 1
ATOM 918 C CA . PHE A 1 114 ? -16.800 -11.605 23.546 1.00 64.62 114 PHE A CA 1
ATOM 919 C C . PHE A 1 114 ? -15.374 -12.154 23.590 1.00 64.62 114 PHE A C 1
ATOM 921 O O . PHE A 1 114 ? -14.424 -11.409 23.844 1.00 64.62 114 PHE A O 1
ATOM 928 N N . ARG A 1 115 ? -15.226 -13.457 23.348 1.00 59.69 115 ARG A N 1
ATOM 929 C CA . ARG A 1 115 ? -13.920 -14.104 23.187 1.00 59.69 115 ARG A CA 1
ATOM 930 C C . ARG A 1 115 ? -13.681 -14.351 21.702 1.00 59.69 115 ARG A C 1
ATOM 932 O O . ARG A 1 115 ? -14.608 -14.750 20.995 1.00 59.69 115 ARG A O 1
ATOM 939 N N . GLU A 1 116 ? -12.458 -14.100 21.242 1.00 54.97 116 GLU A N 1
ATOM 940 C CA . GLU A 1 116 ? -12.003 -14.648 19.961 1.00 54.97 116 GLU A CA 1
ATOM 941 C C . GLU A 1 116 ? -12.062 -16.172 20.092 1.00 54.97 116 GLU A C 1
ATOM 943 O O . GLU A 1 116 ? -11.560 -16.725 21.077 1.00 54.97 116 GLU A O 1
ATOM 948 N N . THR A 1 117 ? -12.723 -16.859 19.158 1.00 51.53 117 THR A N 1
ATOM 949 C CA . THR A 1 117 ? -12.582 -18.318 19.087 1.00 51.53 117 THR A CA 1
ATOM 950 C C . THR A 1 117 ? -11.112 -18.637 18.837 1.00 51.53 117 THR A C 1
ATOM 952 O O . THR A 1 117 ? -10.539 -18.052 17.915 1.00 51.53 117 THR A O 1
ATOM 955 N N . PRO A 1 118 ? -10.493 -19.524 19.634 1.00 47.97 118 PRO A N 1
ATOM 956 C CA . PRO A 1 118 ? -9.157 -20.000 19.320 1.00 47.97 118 PRO A CA 1
ATOM 957 C C . PRO A 1 118 ? -9.195 -20.666 17.938 1.00 47.97 118 PRO A C 1
ATOM 959 O O . PRO A 1 118 ? -10.106 -21.453 17.669 1.00 47.97 118 PRO A O 1
ATOM 962 N N . ASN A 1 119 ? -8.258 -20.269 17.071 1.00 46.34 119 ASN A N 1
ATOM 963 C CA . ASN A 1 119 ? -8.004 -20.927 15.786 1.00 46.34 119 ASN A CA 1
ATOM 964 C C . ASN A 1 119 ? -7.574 -22.380 15.994 1.00 46.34 119 ASN A C 1
ATOM 966 O O . ASN A 1 119 ? -6.834 -22.627 16.975 1.00 46.34 119 ASN A O 1
#

Secondary structure (DSSP, 8-state):
-PPPTTEEESS---HHHHHHHHHHHHHHHHHHHHHHHHHHHHHHHHHHHHHHHHHHHHHHHTT---HHHHHHHHHHHHHHHHHHHHHHHHHHHHHHHHHHHHHHHHHHHHHTTEEEPP-

Radius of gyration: 22.98 Å; chains: 1; bounding box: 48×32×57 Å

Foldseek 3Di:
DPPPPFKDFPDDFDPVLVVLLVVLVVQLVVLVVQLVVLVVVLVVLVVVLVVLVVVCVVCVVVVNDDPVNVVVSVVVNVVSVVVCVVSPVSNVVSVVSNVVSVVVSVVSCVVRRMDGHDD

pLDDT: mean 86.69, std 16.17, range [34.28, 98.0]